Protein AF-A0A7K8HD75-F1 (afdb_monomer_lite)

Radius of gyration: 16.23 Å; chains: 1; bounding box: 42×37×44 Å

Secondary structure (DSSP, 8-state):
------PPPS-----B--TTS--B-S-PPP--SHHHHHHHHHHHHHTTPPSSEEEEEEEEE-TTPPP-TTSTTTT-EETT--S--------GGG--BSSPPP--SSS-EEEEEEE-S-TTSS-SEEEE-

Foldseek 3Di:
DDDDDDDDDDDDQDQDQDPQQDTDTPAFADQLADVSVVVVVVVCVVVVPQPFDWAFGQWKAAQQQFQDLPQLSRRTDGPDPPDDDPDSRYPSVLSFAPDRDDGDNGHMDTWTWTAHNDCVVDHRIGIDD

InterPro domains:
  IPR051505 C-type lectin domain-containing protein [PTHR14789] (27-129)

Sequence (129 aa):
ACALGRTPPPPRAAVRCPPAGACFSAHLANVSGEPELRLLLGLMAETAVPAPALFWVGLKRDASACTHEEQPLRGFSWEGVGGGTSPQEVPAALGRWVHEPLRSCLTARCAGLHLAADPREGPSWGWKE

Organism: NCBI:txid461220

pLDDT: mean 73.16, std 20.11, range [22.31, 93.06]

Structure (mmCIF, N/CA/C/O backbone):
data_AF-A0A7K8HD75-F1
#
_entry.id   AF-A0A7K8HD75-F1
#
loop_
_atom_site.group_PDB
_atom_site.id
_atom_site.type_symbol
_atom_site.label_atom_id
_atom_site.label_alt_id
_atom_site.label_comp_id
_atom_site.label_asym_id
_atom_site.label_entity_id
_atom_site.label_seq_id
_atom_site.pdbx_PDB_ins_code
_atom_site.Cartn_x
_atom_site.Cartn_y
_atom_site.Cartn_z
_atom_site.occupancy
_atom_site.B_iso_or_equiv
_atom_site.auth_seq_id
_atom_site.auth_comp_id
_atom_site.auth_asym_id
_atom_site.auth_atom_id
_atom_site.pdbx_PDB_model_num
ATOM 1 N N . ALA A 1 1 ? -10.548 -17.267 -24.064 1.00 39.50 1 ALA A N 1
ATOM 2 C CA . ALA A 1 1 ? -11.886 -17.761 -24.433 1.00 39.50 1 ALA A CA 1
ATOM 3 C C . ALA A 1 1 ? -12.574 -18.280 -23.178 1.00 39.50 1 ALA A C 1
ATOM 5 O O . ALA A 1 1 ? -11.969 -19.090 -22.497 1.00 39.50 1 ALA A O 1
ATOM 6 N N . CYS A 1 2 ? -13.750 -17.733 -22.858 1.00 22.31 2 CYS A N 1
ATOM 7 C CA . CYS A 1 2 ? -14.887 -18.356 -22.165 1.00 22.31 2 CYS A CA 1
ATOM 8 C C . CYS A 1 2 ? -15.988 -17.286 -22.058 1.00 22.31 2 CYS A C 1
ATOM 10 O O . CYS A 1 2 ? -15.795 -16.247 -21.432 1.00 22.31 2 CYS A O 1
ATOM 12 N N . ALA A 1 3 ? -17.106 -17.539 -22.734 1.00 31.64 3 ALA A N 1
ATOM 13 C CA . ALA A 1 3 ? -18.423 -16.954 -22.473 1.00 31.64 3 ALA A CA 1
ATOM 14 C C . ALA A 1 3 ? -19.144 -17.918 -21.486 1.00 31.64 3 ALA A C 1
ATOM 16 O O . ALA A 1 3 ? -18.663 -19.033 -21.314 1.00 31.64 3 ALA A O 1
ATOM 17 N N . LEU A 1 4 ? -20.227 -17.668 -20.747 1.00 32.69 4 LEU A N 1
ATOM 18 C CA . LEU A 1 4 ? -21.394 -16.783 -20.765 1.00 32.69 4 LEU A CA 1
ATOM 19 C C . LEU A 1 4 ? -21.921 -16.722 -19.311 1.00 32.69 4 LEU A C 1
ATOM 21 O O . LEU A 1 4 ? -21.761 -17.689 -18.567 1.00 32.69 4 LEU A O 1
ATOM 25 N N . GLY A 1 5 ? -22.688 -15.684 -18.969 1.00 30.67 5 GLY A N 1
ATOM 26 C CA . GLY A 1 5 ? -23.814 -15.846 -18.042 1.00 30.67 5 GLY A CA 1
ATOM 27 C C . GLY A 1 5 ? -23.826 -14.951 -16.804 1.00 30.67 5 GLY A C 1
ATOM 28 O O . GLY A 1 5 ? -22.991 -15.081 -15.918 1.00 30.67 5 GLY A O 1
ATOM 29 N N . ARG A 1 6 ? -24.911 -14.170 -16.725 1.00 34.03 6 ARG A N 1
ATOM 30 C CA . ARG A 1 6 ? -25.425 -13.378 -15.595 1.00 34.03 6 ARG A CA 1
ATOM 31 C C . ARG A 1 6 ? -24.792 -11.997 -15.410 1.00 34.03 6 ARG A C 1
ATOM 33 O O . ARG A 1 6 ? -23.597 -11.833 -15.203 1.00 34.03 6 ARG A O 1
ATOM 40 N N . THR A 1 7 ? -25.672 -11.002 -15.503 1.00 42.03 7 THR A N 1
ATOM 41 C CA . THR A 1 7 ? -25.434 -9.581 -15.239 1.00 42.03 7 THR A CA 1
ATOM 42 C C . THR A 1 7 ? -24.672 -9.395 -13.925 1.00 42.03 7 THR A C 1
ATOM 44 O O . THR A 1 7 ? -25.156 -9.866 -12.892 1.00 42.03 7 THR A O 1
ATOM 47 N N . PRO A 1 8 ? -23.498 -8.738 -13.936 1.00 40.50 8 PRO A N 1
ATOM 48 C CA . PRO A 1 8 ? -22.726 -8.544 -12.723 1.00 40.50 8 PRO A CA 1
ATOM 49 C C . PRO A 1 8 ? -23.369 -7.463 -11.832 1.00 40.50 8 PRO A C 1
ATOM 51 O O . PRO A 1 8 ? -23.978 -6.524 -12.349 1.00 40.50 8 PRO A O 1
ATOM 54 N N . PRO A 1 9 ? -23.238 -7.583 -10.498 1.00 41.78 9 PRO A N 1
ATOM 55 C CA . PRO A 1 9 ? -23.598 -6.527 -9.548 1.00 41.78 9 PRO A CA 1
ATOM 56 C C . PRO A 1 9 ? -22.806 -5.231 -9.832 1.00 41.78 9 PRO A C 1
ATOM 58 O O . PRO A 1 9 ? -21.795 -5.289 -10.541 1.00 41.78 9 PRO A O 1
ATOM 61 N N . PRO A 1 10 ? -23.242 -4.064 -9.306 1.00 38.84 10 PRO A N 1
ATOM 62 C CA . PRO A 1 10 ? -22.601 -2.770 -9.561 1.00 38.84 10 PRO A CA 1
ATOM 63 C C . PRO A 1 10 ? -21.084 -2.833 -9.329 1.00 38.84 10 PRO A C 1
ATOM 65 O O . PRO A 1 10 ? -20.631 -3.598 -8.469 1.00 38.84 10 PRO A O 1
ATOM 68 N N . PRO A 1 11 ? -20.287 -2.073 -10.103 1.00 42.00 11 PRO A N 1
ATOM 69 C CA . PRO A 1 11 ? -18.856 -2.297 -10.206 1.00 42.00 11 PRO A CA 1
ATOM 70 C C . PRO A 1 11 ? -18.190 -2.058 -8.851 1.00 42.00 11 PRO A C 1
ATOM 72 O O . PRO A 1 11 ? -17.976 -0.926 -8.428 1.00 42.00 11 PRO A O 1
ATOM 75 N N . ARG A 1 12 ? -17.808 -3.150 -8.183 1.00 49.38 12 ARG A N 1
ATOM 76 C CA . ARG A 1 12 ? -16.660 -3.130 -7.274 1.00 49.38 12 ARG A CA 1
ATOM 77 C C . ARG A 1 12 ? -15.486 -2.575 -8.071 1.00 49.38 12 ARG A C 1
ATOM 79 O O . ARG A 1 12 ? -15.346 -2.958 -9.233 1.00 49.38 12 ARG A O 1
ATOM 86 N N . ALA A 1 13 ? -14.679 -1.696 -7.474 1.00 47.56 13 ALA A N 1
ATOM 87 C CA . ALA A 1 13 ? -13.459 -1.179 -8.087 1.00 47.56 13 ALA A CA 1
ATOM 88 C C . ALA A 1 13 ? -12.693 -2.338 -8.749 1.00 47.56 13 ALA A C 1
ATOM 90 O O . ALA A 1 13 ? -12.166 -3.226 -8.079 1.00 47.56 13 ALA A O 1
ATOM 91 N N . ALA A 1 14 ? -12.759 -2.404 -10.078 1.00 44.16 14 ALA A N 1
ATOM 92 C CA . ALA A 1 14 ? -12.250 -3.533 -10.831 1.00 44.16 14 ALA A CA 1
ATOM 93 C C . ALA A 1 14 ? -10.779 -3.255 -11.109 1.00 44.16 14 ALA A C 1
ATOM 95 O O . ALA A 1 14 ? -10.445 -2.607 -12.098 1.00 44.16 14 ALA A O 1
ATOM 96 N N . VAL A 1 15 ? -9.904 -3.732 -10.226 1.00 46.88 15 VAL A N 1
ATOM 97 C CA . VAL A 1 15 ? -8.469 -3.781 -10.504 1.00 46.88 15 VAL A CA 1
ATOM 98 C C . VAL A 1 15 ? -8.272 -4.802 -11.624 1.00 46.88 15 VAL A C 1
ATOM 100 O O . VAL A 1 15 ? -8.378 -6.010 -11.414 1.00 46.88 15 VAL A O 1
ATOM 103 N N . ARG A 1 16 ? -8.070 -4.322 -12.853 1.00 46.25 16 ARG A N 1
ATOM 104 C CA . ARG A 1 16 ? -7.731 -5.174 -13.995 1.00 46.25 16 ARG A CA 1
ATOM 105 C C . ARG A 1 16 ? -6.218 -5.165 -14.155 1.00 46.25 16 ARG A C 1
ATOM 107 O O . ARG A 1 16 ? -5.656 -4.163 -14.583 1.00 46.25 16 ARG A O 1
ATOM 114 N N . CYS A 1 17 ? -5.580 -6.287 -13.836 1.00 41.50 17 CYS A N 1
ATOM 115 C CA . CYS A 1 17 ? -4.167 -6.511 -14.123 1.00 41.50 17 CYS A CA 1
ATOM 116 C C . CYS A 1 17 ? -4.050 -7.360 -15.406 1.00 41.50 17 CYS A C 1
ATOM 118 O O . CYS A 1 17 ? -4.377 -8.549 -15.382 1.00 41.50 17 CYS A O 1
ATOM 120 N N . PRO A 1 18 ? -3.646 -6.783 -16.552 1.00 44.75 18 PRO A N 1
ATOM 121 C CA . PRO A 1 18 ? -3.213 -7.551 -17.705 1.00 44.75 18 PRO A CA 1
ATOM 122 C C . PRO A 1 18 ? -1.894 -8.278 -17.380 1.00 44.75 18 PRO A C 1
ATOM 124 O O . PRO A 1 18 ? -1.127 -7.824 -16.527 1.00 44.75 18 PRO A O 1
ATOM 127 N N . PRO A 1 19 ? -1.571 -9.368 -18.100 1.00 39.78 19 PRO A N 1
ATOM 128 C CA . PRO A 1 19 ? -0.351 -10.155 -17.883 1.00 39.78 19 PRO A CA 1
ATOM 129 C C . PRO A 1 19 ? 0.959 -9.371 -18.105 1.00 39.78 19 PRO A C 1
ATOM 131 O O . PRO A 1 19 ? 2.031 -9.880 -17.804 1.00 39.78 19 PRO A O 1
ATOM 134 N N . ALA A 1 20 ? 0.878 -8.129 -18.595 1.00 44.06 20 ALA A N 1
ATOM 135 C CA . ALA A 1 20 ? 2.000 -7.214 -18.794 1.00 44.06 20 ALA A CA 1
ATOM 136 C C . ALA A 1 20 ? 2.343 -6.344 -17.560 1.00 44.06 20 ALA A C 1
ATOM 138 O O . ALA A 1 20 ? 3.151 -5.429 -17.669 1.00 44.06 20 ALA A O 1
ATOM 139 N N . GLY A 1 21 ? 1.736 -6.593 -16.392 1.00 45.22 21 GLY A N 1
ATOM 140 C CA . GLY A 1 21 ? 2.128 -5.950 -15.128 1.00 45.22 21 GLY A CA 1
ATOM 141 C C . GLY A 1 21 ? 1.596 -4.529 -14.895 1.00 45.22 21 GLY A C 1
ATOM 142 O O . GLY A 1 21 ? 1.891 -3.941 -13.863 1.00 45.22 21 GLY A O 1
ATOM 143 N N . ALA A 1 22 ? 0.787 -3.973 -15.796 1.00 45.94 22 ALA A N 1
ATOM 144 C CA . ALA A 1 22 ? 0.184 -2.653 -15.611 1.00 45.94 22 ALA A CA 1
ATOM 145 C C . ALA A 1 22 ? -1.253 -2.772 -15.079 1.00 45.94 22 ALA A C 1
ATOM 147 O O . ALA A 1 22 ? -2.193 -2.889 -15.860 1.00 45.94 22 ALA A O 1
ATOM 148 N N . CYS A 1 23 ? -1.440 -2.785 -13.759 1.00 45.66 23 CYS A N 1
ATOM 149 C CA . CYS A 1 23 ? -2.778 -2.728 -13.169 1.00 45.66 23 CYS A CA 1
ATOM 150 C C . CYS A 1 23 ? -3.338 -1.307 -13.329 1.00 45.66 23 CYS A C 1
ATOM 152 O O . CYS A 1 23 ? -2.728 -0.365 -12.841 1.00 45.66 23 CYS A O 1
ATOM 154 N N . PHE A 1 24 ? -4.485 -1.154 -13.997 1.00 43.19 24 PHE A N 1
ATOM 155 C CA . PHE A 1 24 ? -5.166 0.138 -14.122 1.00 43.19 24 PHE A CA 1
ATOM 156 C C . PHE A 1 24 ? -6.514 0.094 -13.404 1.00 43.19 24 PHE A C 1
ATOM 158 O O . PHE A 1 24 ? -7.329 -0.807 -13.626 1.00 43.19 24 PHE A O 1
ATOM 165 N N . SER A 1 25 ? -6.778 1.118 -12.599 1.00 47.38 25 SER A N 1
ATOM 166 C CA . SER A 1 25 ? -8.132 1.551 -12.262 1.00 47.38 25 SER A CA 1
ATOM 167 C C . SER A 1 25 ? -8.202 3.068 -12.434 1.00 47.38 25 SER A C 1
ATOM 169 O O . SER A 1 25 ? -7.175 3.742 -12.420 1.00 47.38 25 SER A O 1
ATOM 171 N N . ALA A 1 26 ? -9.397 3.623 -12.625 1.00 47.88 26 ALA A N 1
ATOM 172 C CA . ALA A 1 26 ? -9.579 5.064 -12.529 1.00 47.88 26 ALA A CA 1
ATOM 173 C C . ALA A 1 26 ? -9.250 5.516 -11.088 1.00 47.88 26 ALA A C 1
ATOM 175 O O . ALA A 1 26 ? -10.089 5.389 -10.205 1.00 47.88 26 ALA A O 1
ATOM 176 N N . HIS A 1 27 ? -8.010 5.987 -10.903 1.00 62.44 27 HIS A N 1
ATOM 177 C CA . HIS A 1 27 ? -7.394 6.617 -9.728 1.00 62.44 27 HIS A CA 1
ATOM 178 C C . HIS A 1 27 ? -7.677 5.925 -8.385 1.00 62.44 27 HIS A C 1
ATOM 180 O O . HIS A 1 27 ? -8.585 6.313 -7.648 1.00 62.44 27 HIS A O 1
ATOM 186 N N . LEU A 1 28 ? -6.847 4.938 -8.024 1.00 68.69 28 LEU A N 1
ATOM 187 C CA . LEU A 1 28 ? -6.746 4.547 -6.616 1.00 68.69 28 LEU A CA 1
ATOM 188 C C . LEU A 1 28 ? -6.245 5.745 -5.798 1.00 68.69 28 LEU A C 1
ATOM 190 O O . LEU A 1 28 ? -5.445 6.546 -6.280 1.00 68.69 28 LEU A O 1
ATOM 194 N N . ALA A 1 29 ? -6.721 5.865 -4.559 1.00 74.00 29 ALA A N 1
ATOM 195 C CA . ALA A 1 29 ? -6.316 6.954 -3.679 1.00 74.00 29 ALA A CA 1
ATOM 196 C C . ALA A 1 29 ? -4.805 6.896 -3.406 1.00 74.00 29 ALA A C 1
ATOM 198 O O . ALA A 1 29 ? -4.255 5.821 -3.144 1.00 74.00 29 ALA A O 1
ATOM 199 N N . ASN A 1 30 ? -4.154 8.056 -3.441 1.00 79.19 30 ASN A N 1
ATOM 200 C CA . ASN A 1 30 ? -2.772 8.218 -3.010 1.00 79.19 30 ASN A CA 1
ATOM 201 C C . ASN A 1 30 ? -2.757 8.680 -1.562 1.00 79.19 30 ASN A C 1
ATOM 203 O O . ASN A 1 30 ? -3.573 9.512 -1.185 1.00 79.19 30 ASN A O 1
ATOM 207 N N . VAL A 1 31 ? -1.816 8.175 -0.768 1.00 81.81 31 VAL A N 1
ATOM 208 C CA . VAL A 1 31 ? -1.619 8.652 0.604 1.00 81.81 31 VAL A CA 1
ATOM 209 C C . VAL A 1 31 ? -0.404 9.570 0.607 1.00 81.81 31 VAL A C 1
ATOM 211 O O . VAL A 1 31 ? 0.743 9.136 0.680 1.00 81.81 31 VAL A O 1
ATOM 214 N N . SER A 1 32 ? -0.674 10.863 0.469 1.00 70.38 32 SER A N 1
ATOM 215 C CA . SER A 1 32 ? 0.313 11.921 0.236 1.00 70.38 32 SER A CA 1
ATOM 216 C C . SER A 1 32 ? 1.176 12.254 1.461 1.00 70.38 32 SER A C 1
ATOM 218 O O . SER A 1 32 ? 2.207 12.917 1.335 1.00 70.38 32 SER A O 1
ATOM 220 N N . GLY A 1 33 ? 0.799 11.771 2.649 1.00 80.00 33 GLY A N 1
ATOM 221 C CA . GLY A 1 33 ? 1.552 12.001 3.875 1.00 80.00 33 GLY A CA 1
ATOM 222 C C . GLY A 1 33 ? 0.973 11.309 5.106 1.00 80.00 33 GLY A C 1
ATOM 223 O O . GLY A 1 33 ? -0.115 10.735 5.097 1.00 80.00 33 GLY A O 1
ATOM 224 N N . GLU A 1 34 ? 1.714 11.411 6.207 1.00 83.31 34 GLU A N 1
ATOM 225 C CA . GLU A 1 34 ? 1.323 10.873 7.512 1.00 83.31 34 GLU A CA 1
ATOM 226 C C . GLU A 1 34 ? -0.028 11.414 8.039 1.00 83.31 34 GLU A C 1
ATOM 228 O O . GLU A 1 34 ? -0.798 10.620 8.584 1.00 83.31 34 GLU A O 1
ATOM 233 N N . PRO A 1 35 ? -0.383 12.709 7.876 1.00 85.38 35 PRO A N 1
ATOM 234 C CA . PRO A 1 35 ? -1.687 13.211 8.318 1.00 85.38 35 PRO A CA 1
ATOM 235 C C . PRO A 1 35 ? -2.860 12.533 7.604 1.00 85.38 35 PRO A C 1
ATOM 237 O O . PRO A 1 35 ? -3.834 12.152 8.249 1.00 85.38 35 PRO A O 1
ATOM 240 N N . GLU A 1 36 ? -2.748 12.331 6.291 1.00 85.69 36 GLU A N 1
ATOM 241 C CA . GLU A 1 36 ? -3.780 11.667 5.495 1.00 85.69 36 GLU A CA 1
ATOM 242 C C . GLU A 1 36 ? -3.918 10.192 5.882 1.00 85.69 36 GLU A C 1
ATOM 244 O O . GLU A 1 36 ? -5.030 9.695 6.065 1.00 85.69 36 GLU A O 1
ATOM 249 N N . LEU A 1 37 ? -2.793 9.509 6.118 1.00 87.38 37 LEU A N 1
ATOM 250 C CA . LEU A 1 37 ? -2.809 8.141 6.621 1.00 87.38 37 LEU A CA 1
ATOM 251 C C . LEU A 1 37 ? -3.540 8.037 7.967 1.00 87.38 37 LEU A C 1
ATOM 253 O O . LEU A 1 37 ? -4.345 7.129 8.162 1.00 87.38 37 LEU A O 1
ATOM 25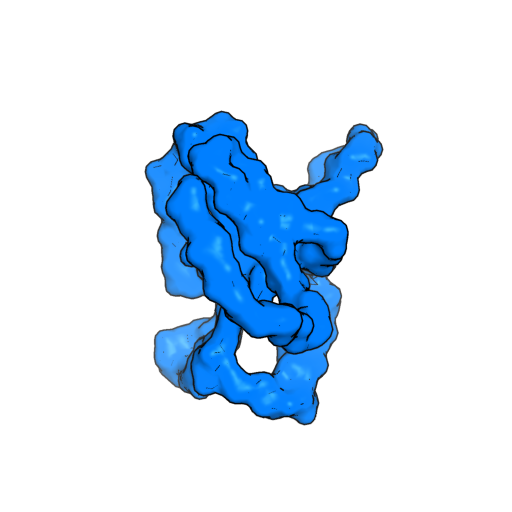7 N N . ARG A 1 38 ? -3.282 8.963 8.900 1.00 87.94 38 ARG A N 1
ATOM 258 C CA . ARG A 1 38 ? -3.962 8.975 10.205 1.00 87.94 38 ARG A CA 1
ATOM 259 C C . ARG A 1 38 ? -5.470 9.149 10.064 1.00 87.94 38 ARG A C 1
ATOM 261 O O . ARG A 1 38 ? -6.207 8.467 10.767 1.00 87.94 38 ARG A O 1
ATOM 268 N N . LEU A 1 39 ? -5.918 10.021 9.159 1.00 89.00 39 LEU A N 1
ATOM 269 C CA . LEU A 1 39 ? -7.344 10.211 8.884 1.00 89.00 39 LEU A CA 1
ATOM 270 C C . LEU A 1 39 ? -7.981 8.934 8.328 1.00 89.00 39 LEU A C 1
ATOM 272 O O . LEU A 1 39 ? -9.021 8.514 8.825 1.00 89.00 39 LEU A O 1
ATOM 276 N N . LEU A 1 40 ? -7.336 8.273 7.360 1.00 86.44 40 LEU A N 1
ATOM 277 C CA . LEU A 1 40 ? -7.815 6.999 6.813 1.00 86.44 40 LEU A CA 1
ATOM 278 C C . LEU A 1 40 ? -7.920 5.916 7.893 1.00 86.44 40 LEU A C 1
ATOM 280 O O . LEU A 1 40 ? -8.940 5.239 7.992 1.00 86.44 40 LEU A O 1
ATOM 284 N N . LEU A 1 41 ? -6.892 5.771 8.733 1.00 87.69 41 LEU A N 1
ATOM 285 C CA . LEU A 1 41 ? -6.902 4.818 9.846 1.00 87.69 41 LEU A CA 1
ATOM 286 C C . LEU A 1 41 ? -8.008 5.134 10.864 1.00 87.69 41 LEU A C 1
ATOM 288 O O . LEU A 1 41 ? -8.682 4.216 11.327 1.00 87.69 41 LEU A O 1
ATOM 292 N N . GLY A 1 42 ? -8.220 6.416 11.178 1.00 88.00 42 GLY A N 1
ATOM 293 C CA . GLY A 1 42 ? -9.302 6.875 12.051 1.00 88.00 42 GLY A CA 1
ATOM 294 C C . GLY A 1 42 ? -10.682 6.521 11.497 1.00 88.00 42 GLY A C 1
ATOM 295 O O . GLY A 1 42 ? -11.469 5.883 12.189 1.00 88.00 42 GLY A O 1
ATOM 296 N N . LEU A 1 43 ? -10.935 6.821 10.220 1.00 87.56 43 LEU A N 1
ATOM 297 C CA . LEU A 1 43 ? -12.194 6.485 9.545 1.00 87.56 43 LEU A CA 1
ATOM 298 C C . LEU A 1 43 ? -12.471 4.977 9.545 1.00 87.56 43 LEU A C 1
ATOM 300 O O . LEU A 1 43 ? -13.606 4.548 9.755 1.00 87.56 43 LEU A O 1
ATOM 304 N N . MET A 1 44 ? -11.447 4.148 9.335 1.00 84.94 44 MET A N 1
ATOM 305 C CA . MET A 1 44 ? -11.602 2.690 9.376 1.00 84.94 44 MET A CA 1
ATOM 306 C C . MET A 1 44 ? -11.901 2.172 10.789 1.00 84.94 44 MET A C 1
ATOM 308 O O . MET A 1 44 ? -12.669 1.222 10.940 1.00 84.94 44 MET A O 1
ATOM 312 N N . ALA A 1 45 ? -11.336 2.806 11.821 1.00 84.75 45 ALA A N 1
ATOM 313 C CA . ALA A 1 45 ? -11.648 2.489 13.211 1.00 84.75 45 ALA A CA 1
ATOM 314 C C . ALA A 1 45 ? -13.087 2.893 13.579 1.00 84.75 45 ALA A C 1
ATOM 316 O O . ALA A 1 45 ? -13.807 2.097 14.178 1.00 84.75 45 ALA A O 1
ATOM 317 N N . GLU A 1 46 ? -13.532 4.087 13.176 1.00 84.88 46 GLU A N 1
ATOM 318 C CA . GLU A 1 46 ? -14.899 4.583 13.411 1.00 84.88 46 GLU A CA 1
ATOM 319 C C . GLU A 1 46 ? -15.960 3.722 12.722 1.00 84.88 46 GLU A C 1
ATOM 321 O O . GLU A 1 46 ? -17.012 3.435 13.290 1.00 84.88 46 GLU A O 1
ATOM 326 N N . THR A 1 47 ? -15.670 3.275 11.500 1.00 82.31 47 THR A N 1
ATOM 327 C CA . THR A 1 47 ? -16.568 2.410 10.723 1.00 82.31 47 THR A CA 1
ATOM 328 C C . THR A 1 47 ? -16.478 0.935 11.113 1.00 82.31 47 THR A C 1
ATOM 330 O O . THR A 1 47 ? -17.179 0.113 10.522 1.00 82.31 47 THR A O 1
ATOM 333 N N . ALA A 1 48 ? -15.649 0.599 12.111 1.00 83.12 48 ALA A N 1
ATOM 334 C CA . ALA A 1 48 ? -15.420 -0.758 12.598 1.00 83.12 48 ALA A CA 1
ATOM 335 C C . ALA A 1 48 ? -15.157 -1.753 11.455 1.00 83.12 48 ALA A C 1
ATOM 337 O O . ALA A 1 48 ? -15.753 -2.833 11.403 1.00 83.12 48 ALA A O 1
ATOM 338 N N . VAL A 1 49 ? -14.276 -1.372 10.518 1.00 80.00 49 VAL A N 1
ATOM 339 C CA . VAL A 1 49 ? -13.866 -2.247 9.414 1.00 80.00 49 VAL A CA 1
ATOM 340 C C . VAL A 1 49 ? -13.437 -3.603 9.985 1.00 80.00 49 VAL A C 1
ATOM 342 O O . VAL A 1 49 ? -12.527 -3.644 10.817 1.00 80.00 49 VAL A O 1
ATOM 345 N N . PRO A 1 50 ? -14.037 -4.720 9.532 1.00 81.88 50 PRO A N 1
ATOM 346 C CA . PRO A 1 50 ? -13.627 -6.041 9.980 1.00 81.88 50 PRO A CA 1
ATOM 347 C C . PRO A 1 50 ? -12.164 -6.298 9.615 1.00 81.88 50 PRO A C 1
ATOM 349 O O . PRO A 1 50 ? -11.809 -6.301 8.437 1.00 81.88 50 PRO A O 1
ATOM 352 N N . ALA A 1 51 ? -11.324 -6.519 10.623 1.00 84.19 51 ALA A N 1
ATOM 353 C CA . ALA A 1 51 ? -9.929 -6.889 10.442 1.00 84.19 51 ALA A CA 1
ATOM 354 C C . ALA A 1 51 ? -9.756 -8.426 10.517 1.00 84.19 51 ALA A C 1
ATOM 356 O O . ALA A 1 51 ? -10.469 -9.078 11.283 1.00 84.19 51 ALA A O 1
ATOM 357 N N . PRO A 1 52 ? -8.828 -9.025 9.744 1.00 88.38 52 PRO A N 1
ATOM 358 C CA . PRO A 1 52 ? -7.856 -8.359 8.880 1.00 88.38 52 PRO A CA 1
ATOM 359 C C . PRO A 1 52 ? -8.471 -7.887 7.554 1.00 88.38 52 PRO A C 1
ATOM 361 O O . PRO A 1 52 ? -9.315 -8.563 6.967 1.00 88.38 52 PRO A O 1
ATOM 364 N N . ALA A 1 53 ? -8.007 -6.738 7.060 1.00 86.62 53 ALA A N 1
ATOM 365 C CA . ALA A 1 53 ? -8.472 -6.144 5.805 1.00 86.62 53 ALA A CA 1
ATOM 366 C C . ALA A 1 53 ? -7.301 -5.646 4.951 1.00 86.62 53 ALA A C 1
ATOM 368 O O . ALA A 1 53 ? -6.261 -5.261 5.482 1.00 86.62 53 ALA A O 1
ATOM 369 N N . LEU A 1 54 ? -7.478 -5.640 3.626 1.00 87.38 54 LEU A N 1
ATOM 370 C CA . LEU A 1 54 ? -6.522 -5.087 2.664 1.00 87.38 54 LEU A CA 1
ATOM 371 C C . LEU A 1 54 ? -7.235 -4.106 1.731 1.00 87.38 54 LEU A C 1
ATOM 373 O O . LEU A 1 54 ? -8.152 -4.491 1.004 1.00 87.38 54 LEU A O 1
ATOM 377 N N . PHE A 1 55 ? -6.773 -2.859 1.727 1.00 86.81 55 PHE A N 1
ATOM 378 C CA . PHE A 1 55 ? -7.287 -1.786 0.882 1.00 86.81 55 PHE A CA 1
ATOM 379 C C . PHE A 1 55 ? -6.261 -1.427 -0.186 1.00 86.81 55 PHE A C 1
ATOM 381 O O . PHE A 1 55 ? -5.182 -0.927 0.124 1.00 86.81 55 PHE A O 1
ATOM 388 N N . TRP A 1 56 ? -6.591 -1.682 -1.450 1.00 85.31 56 TRP A N 1
ATOM 389 C CA . TRP A 1 56 ? -5.737 -1.289 -2.568 1.00 85.31 56 TRP A CA 1
ATOM 390 C C . TRP A 1 56 ? -5.705 0.234 -2.708 1.00 85.31 56 TRP A C 1
ATOM 392 O O . TRP A 1 56 ? -6.748 0.886 -2.743 1.00 85.31 56 TRP A O 1
ATOM 402 N N . VAL A 1 57 ? -4.497 0.778 -2.801 1.00 85.44 57 VAL A N 1
ATOM 403 C CA . VAL A 1 57 ? -4.207 2.204 -2.988 1.00 85.44 57 VAL A CA 1
ATOM 404 C C . VAL A 1 57 ? -3.315 2.372 -4.217 1.00 85.44 57 VAL A C 1
ATOM 406 O O . VAL A 1 57 ? -2.842 1.383 -4.774 1.00 85.44 57 VAL A O 1
ATOM 409 N N . GLY A 1 58 ? -3.051 3.606 -4.644 1.00 83.94 58 GLY A N 1
ATOM 410 C CA . GLY A 1 58 ? -2.223 3.890 -5.820 1.00 83.94 58 GLY A CA 1
ATOM 411 C C . GLY A 1 58 ? -0.736 3.556 -5.659 1.00 83.94 58 GLY A C 1
ATOM 412 O O . GLY A 1 58 ? 0.069 4.025 -6.451 1.00 83.94 58 GLY A O 1
ATOM 413 N N . LEU A 1 59 ? -0.332 2.794 -4.639 1.00 87.25 59 LEU A N 1
ATOM 414 C CA . LEU A 1 59 ? 1.066 2.478 -4.369 1.00 87.25 59 LEU A CA 1
ATOM 415 C C . LEU A 1 59 ? 1.532 1.335 -5.279 1.00 87.25 59 LEU A C 1
ATOM 417 O O . LEU A 1 59 ? 1.065 0.200 -5.162 1.00 87.25 59 LEU A O 1
ATOM 421 N N . LYS A 1 60 ? 2.473 1.613 -6.178 1.00 87.62 60 LYS A N 1
ATOM 422 C CA . LYS A 1 60 ? 2.998 0.635 -7.135 1.00 87.62 60 LYS A CA 1
ATOM 423 C C . LYS A 1 60 ? 4.502 0.759 -7.325 1.00 87.62 60 LYS A C 1
ATOM 425 O O . LYS A 1 60 ? 5.073 1.827 -7.176 1.00 87.62 60 LYS A O 1
ATOM 430 N N . ARG A 1 61 ? 5.149 -0.328 -7.714 1.00 88.25 61 ARG A N 1
ATOM 431 C CA . ARG A 1 61 ? 6.514 -0.343 -8.232 1.00 88.25 61 ARG A CA 1
ATOM 432 C C . ARG A 1 61 ? 6.440 -0.810 -9.673 1.00 88.25 61 ARG A C 1
ATOM 434 O O . ARG A 1 61 ? 5.999 -1.929 -9.921 1.00 88.25 61 ARG A O 1
ATOM 441 N N . ASP A 1 62 ? 6.820 0.042 -10.616 1.00 84.56 62 ASP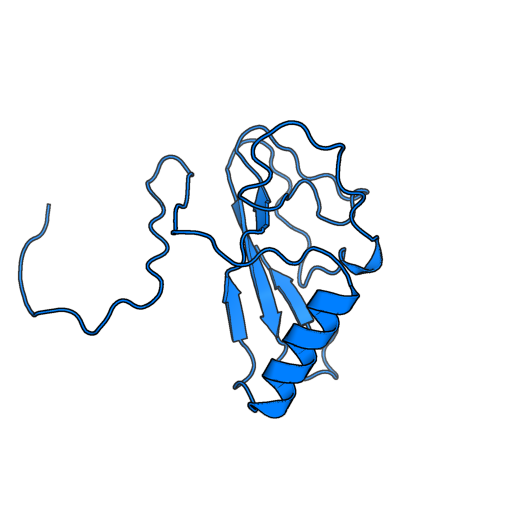 A N 1
ATOM 442 C CA . ASP A 1 62 ? 6.828 -0.320 -12.034 1.00 84.56 62 ASP A CA 1
ATOM 443 C C . ASP A 1 62 ? 7.933 -1.349 -12.337 1.00 84.56 62 ASP A C 1
ATOM 445 O O . ASP A 1 62 ? 8.911 -1.487 -11.597 1.00 84.56 62 ASP A O 1
ATOM 449 N N . ALA A 1 63 ? 7.796 -2.087 -13.441 1.00 80.94 63 ALA A N 1
ATOM 450 C CA . ALA A 1 63 ? 8.913 -2.878 -13.955 1.00 80.94 63 ALA A CA 1
ATOM 451 C C . ALA A 1 63 ? 10.100 -1.937 -1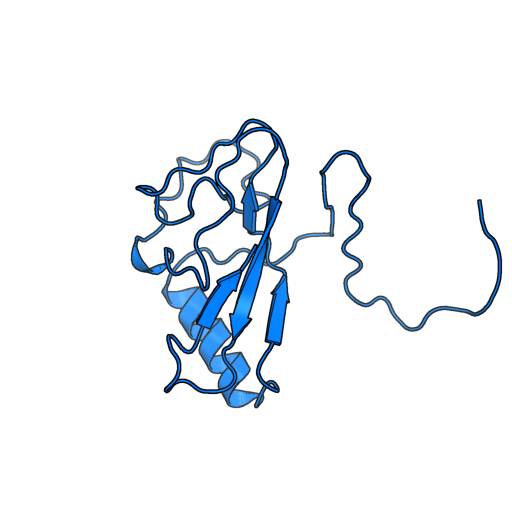4.236 1.00 80.94 63 ALA A C 1
ATOM 453 O O . ALA A 1 63 ? 9.880 -0.823 -14.692 1.00 80.94 63 ALA A O 1
ATOM 454 N N . SER A 1 64 ? 11.327 -2.381 -13.951 1.00 83.00 64 SER A N 1
ATOM 455 C CA . SER A 1 64 ? 12.578 -1.600 -13.889 1.00 83.00 64 SER A CA 1
ATOM 456 C C . SER A 1 64 ? 12.810 -0.752 -12.634 1.00 83.00 64 SER A C 1
ATOM 458 O O . SER A 1 64 ? 13.942 -0.318 -12.428 1.00 83.00 64 SER A O 1
ATOM 460 N N . ALA A 1 65 ? 11.812 -0.538 -11.770 1.00 86.19 65 ALA A N 1
ATOM 461 C CA . ALA A 1 65 ? 12.040 0.056 -10.453 1.00 86.19 65 ALA A CA 1
ATOM 462 C C . ALA A 1 65 ? 12.445 -1.035 -9.447 1.00 86.19 65 ALA A C 1
ATOM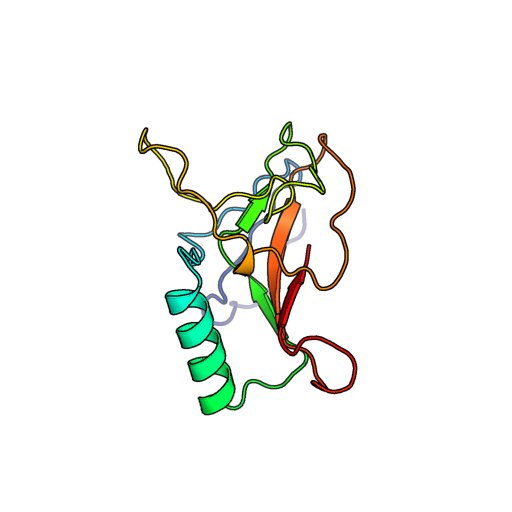 464 O O . ALA A 1 65 ? 11.745 -2.036 -9.274 1.00 86.19 65 ALA A O 1
ATOM 465 N N . CYS A 1 66 ? 13.596 -0.856 -8.799 1.00 90.31 66 CYS A N 1
ATOM 466 C CA . CYS A 1 66 ? 14.160 -1.828 -7.868 1.00 90.31 66 CYS A CA 1
ATOM 467 C C . CYS A 1 66 ? 13.634 -1.660 -6.442 1.00 90.31 66 CYS A C 1
ATOM 469 O O . CYS A 1 66 ? 13.385 -0.548 -5.977 1.00 90.31 66 CYS A O 1
ATOM 471 N N . THR A 1 67 ? 13.545 -2.771 -5.711 1.00 92.44 67 THR A N 1
ATOM 472 C CA . THR A 1 67 ? 13.390 -2.740 -4.254 1.00 92.44 67 THR A CA 1
ATOM 473 C C . THR A 1 67 ? 14.649 -2.173 -3.604 1.00 92.44 67 THR A C 1
ATOM 475 O O . THR A 1 67 ? 15.733 -2.733 -3.766 1.00 92.44 67 THR A O 1
ATOM 478 N N . HIS A 1 68 ? 14.502 -1.096 -2.837 1.00 91.06 68 HIS A N 1
ATOM 479 C CA . HIS A 1 68 ? 15.584 -0.486 -2.063 1.00 91.06 68 HIS A CA 1
ATOM 480 C C . HIS A 1 68 ? 15.194 -0.428 -0.584 1.00 91.06 68 HIS A C 1
ATOM 482 O O . HIS A 1 68 ? 14.392 0.421 -0.206 1.00 91.06 68 HIS A O 1
ATOM 488 N N . GLU A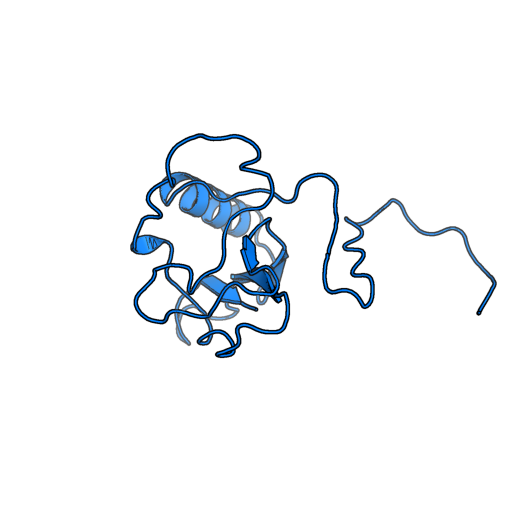 1 69 ? 15.757 -1.315 0.242 1.00 88.12 69 GLU A N 1
ATOM 489 C CA . GLU A 1 69 ? 15.431 -1.450 1.679 1.00 88.12 69 GLU A CA 1
ATOM 490 C C . GLU A 1 69 ? 15.613 -0.136 2.461 1.00 88.12 69 GLU A C 1
ATOM 492 O O . GLU A 1 69 ? 14.809 0.199 3.326 1.00 88.12 69 GLU A O 1
ATOM 497 N N . GLU A 1 70 ? 16.596 0.671 2.061 1.00 88.62 70 GLU A N 1
ATOM 498 C CA . GLU A 1 70 ? 16.904 1.971 2.671 1.00 88.62 70 GLU A CA 1
ATOM 499 C C . GLU A 1 70 ? 15.866 3.066 2.360 1.00 88.62 70 GLU A C 1
ATOM 501 O O . GLU A 1 70 ? 15.816 4.096 3.031 1.00 88.62 70 GLU A O 1
ATOM 506 N N . GLN A 1 71 ? 15.032 2.884 1.329 1.00 89.00 71 GLN A N 1
ATOM 507 C CA . GLN A 1 71 ? 14.006 3.864 0.964 1.00 89.00 71 GLN A CA 1
ATOM 508 C C . GLN A 1 71 ? 12.704 3.577 1.721 1.00 89.00 71 GLN A C 1
ATOM 510 O O . GLN A 1 71 ? 12.288 2.417 1.772 1.00 89.00 71 GLN A O 1
ATOM 515 N N . PRO A 1 72 ? 11.976 4.593 2.224 1.00 89.81 72 PRO A N 1
ATOM 516 C CA . PRO A 1 72 ? 10.745 4.384 2.992 1.00 89.81 72 PRO A CA 1
ATOM 517 C C . PRO A 1 72 ? 9.742 3.450 2.297 1.00 89.81 72 PRO A C 1
ATOM 519 O O . PRO A 1 72 ? 9.295 2.464 2.877 1.00 89.81 72 PRO A O 1
ATOM 522 N N . LEU A 1 73 ? 9.453 3.691 1.016 1.00 91.38 73 LEU A N 1
ATOM 523 C CA . LEU A 1 73 ? 8.509 2.881 0.236 1.00 91.38 73 LEU A CA 1
ATOM 524 C C . LEU A 1 73 ? 9.171 1.790 -0.602 1.00 91.38 73 LEU A C 1
ATOM 526 O O . LEU A 1 73 ? 8.515 1.224 -1.464 1.00 91.38 73 LEU A O 1
ATOM 530 N N . ARG A 1 74 ? 10.448 1.461 -0.381 1.00 92.94 74 ARG A N 1
ATOM 531 C CA . ARG A 1 74 ? 11.095 0.307 -1.033 1.00 92.94 74 ARG A CA 1
ATOM 532 C C . ARG A 1 74 ? 11.025 0.329 -2.566 1.00 92.94 74 ARG A C 1
ATOM 534 O O . ARG A 1 74 ? 10.869 -0.713 -3.203 1.00 92.94 74 ARG A O 1
ATOM 541 N N . GLY A 1 75 ? 11.111 1.519 -3.159 1.00 89.69 75 GLY A N 1
ATOM 542 C CA . GLY A 1 75 ? 10.994 1.725 -4.605 1.00 89.69 75 GLY A CA 1
ATOM 543 C C . GLY A 1 75 ? 9.560 1.761 -5.149 1.00 89.69 75 GLY A C 1
ATOM 544 O O . GLY A 1 75 ? 9.390 1.922 -6.354 1.00 89.69 75 GLY A O 1
ATOM 545 N N . PHE A 1 76 ? 8.534 1.632 -4.300 1.00 90.19 76 PHE A N 1
ATOM 546 C CA . PHE A 1 76 ? 7.154 1.926 -4.683 1.00 90.19 76 PHE A CA 1
ATOM 547 C C . PHE A 1 76 ? 6.910 3.442 -4.719 1.00 90.19 76 PHE A C 1
ATOM 549 O O . PHE A 1 76 ? 7.481 4.209 -3.943 1.00 90.19 76 PHE A O 1
ATOM 556 N N . SER A 1 77 ? 6.022 3.861 -5.611 1.00 85.69 77 SER A N 1
ATOM 557 C CA . SER A 1 77 ? 5.588 5.229 -5.851 1.00 85.69 77 SER A CA 1
ATOM 558 C C . SER A 1 77 ? 4.072 5.283 -6.063 1.00 85.69 77 SER A C 1
ATOM 560 O O . SER A 1 77 ? 3.418 4.275 -6.330 1.00 85.69 77 SER A O 1
ATOM 562 N N . TRP A 1 78 ? 3.500 6.471 -5.904 1.00 83.31 78 TRP A N 1
ATOM 563 C CA . TRP A 1 78 ? 2.070 6.708 -6.068 1.00 83.31 78 TRP A CA 1
ATOM 564 C C . TRP A 1 78 ? 1.687 6.876 -7.550 1.00 83.31 78 TRP A C 1
ATOM 566 O O . TRP A 1 78 ? 2.353 7.595 -8.300 1.00 83.31 78 TRP A O 1
ATOM 576 N N . GLU A 1 79 ? 0.606 6.229 -7.983 1.00 71.81 79 GLU A N 1
ATOM 577 C CA . GLU A 1 79 ? 0.053 6.317 -9.335 1.00 71.81 79 GLU A CA 1
ATOM 578 C C . GLU A 1 79 ? -0.496 7.730 -9.594 1.00 71.81 79 GLU A C 1
ATOM 580 O O . GLU A 1 79 ? -1.240 8.282 -8.787 1.00 71.81 79 GLU A O 1
ATOM 585 N N . GLY A 1 80 ? -0.138 8.345 -10.725 1.00 60.06 80 GLY A N 1
ATOM 586 C CA . GLY A 1 80 ? -0.712 9.634 -11.127 1.00 60.06 80 GLY A CA 1
ATOM 587 C C . GLY A 1 80 ? 0.045 10.894 -10.694 1.00 60.06 80 GLY A C 1
ATOM 588 O O . GLY A 1 80 ? -0.468 11.985 -10.930 1.00 60.06 80 GLY A O 1
ATOM 589 N N . VAL A 1 81 ? 1.288 10.811 -10.198 1.00 55.03 81 VAL A N 1
ATOM 590 C CA . VAL A 1 81 ? 2.209 11.976 -10.239 1.00 55.03 81 VAL A CA 1
ATOM 591 C C . VAL A 1 81 ? 2.737 12.138 -11.674 1.00 55.03 81 VAL A C 1
ATOM 593 O O . VAL A 1 81 ? 3.917 11.984 -11.979 1.00 55.03 81 VAL A O 1
ATOM 596 N N . GLY A 1 82 ? 1.809 12.348 -12.607 1.00 41.84 82 GLY A N 1
ATOM 597 C CA . GLY A 1 82 ? 2.087 12.650 -13.999 1.00 41.84 82 GLY A CA 1
ATOM 598 C C . GLY A 1 82 ? 2.411 14.129 -14.138 1.00 41.84 82 GLY A C 1
ATOM 599 O O . GLY A 1 82 ? 1.509 14.957 -14.122 1.00 41.84 82 GLY A O 1
ATOM 600 N N . GLY A 1 83 ? 3.694 14.446 -14.312 1.00 36.28 83 GLY A N 1
ATOM 601 C CA . GLY A 1 83 ? 4.130 15.758 -14.789 1.00 36.28 83 GLY A CA 1
ATOM 602 C C . GLY A 1 83 ? 4.965 16.560 -13.798 1.00 36.28 83 GLY A C 1
ATOM 603 O O . GLY A 1 83 ? 4.500 17.547 -13.248 1.00 36.28 83 GLY A O 1
ATOM 604 N N . GLY A 1 84 ? 6.239 16.194 -13.646 1.00 36.41 84 GLY A N 1
ATOM 605 C CA . GLY A 1 84 ? 7.303 17.185 -13.443 1.00 36.41 84 GLY A CA 1
ATOM 606 C C . GLY A 1 84 ? 7.298 18.015 -12.155 1.00 36.41 84 GLY A C 1
ATOM 607 O O . GLY A 1 84 ? 8.025 19.002 -12.094 1.00 36.41 84 GLY A O 1
ATOM 608 N N . THR A 1 85 ? 6.554 17.645 -11.119 1.00 34.41 85 THR A N 1
ATOM 609 C CA . THR A 1 85 ? 6.765 18.214 -9.784 1.00 34.41 85 THR A CA 1
ATOM 610 C C . THR A 1 85 ? 7.779 17.353 -9.044 1.00 34.41 85 THR A C 1
ATOM 612 O O . THR A 1 85 ? 7.650 16.131 -9.041 1.00 34.41 85 THR A O 1
ATOM 615 N N . SER A 1 86 ? 8.807 18.003 -8.491 1.00 41.41 86 SER A N 1
ATOM 616 C CA . SER A 1 86 ? 9.881 17.465 -7.638 1.00 41.41 86 SER A CA 1
ATOM 617 C C . SER A 1 86 ? 9.516 16.178 -6.886 1.00 41.41 86 SER A C 1
ATOM 619 O O . SER A 1 86 ? 8.379 16.093 -6.420 1.00 41.41 86 SER A O 1
ATOM 621 N N . PRO A 1 87 ? 10.455 15.228 -6.679 1.00 48.88 87 PRO A N 1
ATOM 622 C CA . PRO A 1 87 ? 10.190 14.040 -5.871 1.00 48.88 87 PRO A CA 1
ATOM 623 C C . PRO A 1 87 ? 9.559 14.472 -4.548 1.00 48.88 87 PRO A C 1
ATOM 625 O O . PRO A 1 87 ? 10.190 15.166 -3.754 1.00 48.88 87 PRO A O 1
ATOM 628 N N . GLN A 1 88 ? 8.279 14.142 -4.365 1.00 57.53 88 GLN A N 1
ATOM 629 C CA . GLN A 1 88 ? 7.593 14.394 -3.112 1.00 57.53 88 GLN A CA 1
ATOM 630 C C . GLN A 1 88 ? 8.337 13.565 -2.073 1.00 57.53 88 GLN A C 1
ATOM 632 O O . GLN A 1 88 ? 8.352 12.337 -2.161 1.00 57.53 88 GLN A O 1
ATOM 637 N N . GLU A 1 89 ? 9.038 14.239 -1.164 1.00 63.12 89 GLU A N 1
ATOM 638 C CA . GLU A 1 89 ? 9.793 13.569 -0.118 1.00 63.12 89 GLU A CA 1
ATOM 639 C C . GLU A 1 89 ? 8.811 12.734 0.694 1.00 63.12 89 GLU A C 1
ATOM 641 O O . GLU A 1 89 ? 7.893 13.257 1.328 1.00 63.12 89 GLU A O 1
ATOM 646 N N . VAL A 1 90 ? 8.950 11.415 0.595 1.00 74.06 90 VAL A N 1
ATOM 647 C CA . VAL A 1 90 ? 8.063 10.504 1.298 1.00 74.06 90 VAL A CA 1
ATOM 648 C C . VAL A 1 90 ? 8.522 10.444 2.749 1.00 74.06 90 VAL A C 1
ATOM 650 O O . VAL A 1 90 ? 9.647 10.000 2.998 1.00 74.06 90 VAL A O 1
ATOM 653 N N . PRO A 1 91 ? 7.678 10.831 3.723 1.00 77.50 91 PRO A N 1
ATOM 654 C CA . PRO A 1 91 ? 8.064 10.770 5.123 1.00 77.50 91 PRO A CA 1
ATOM 655 C C . PRO A 1 91 ? 8.452 9.344 5.520 1.00 77.50 91 PRO A C 1
ATOM 657 O O . PRO A 1 91 ? 7.726 8.395 5.218 1.00 77.50 91 PRO A O 1
ATOM 660 N N . ALA A 1 92 ? 9.548 9.190 6.269 1.00 79.81 92 ALA A N 1
ATOM 661 C CA . ALA A 1 92 ? 10.001 7.888 6.772 1.00 79.81 92 ALA A CA 1
ATOM 662 C C . ALA A 1 92 ? 8.913 7.139 7.568 1.00 79.81 92 ALA A C 1
ATOM 664 O O . ALA A 1 92 ? 8.869 5.911 7.561 1.00 79.81 92 ALA A O 1
ATOM 665 N N . ALA A 1 93 ? 7.985 7.874 8.192 1.00 79.88 93 ALA A N 1
ATOM 666 C CA . ALA A 1 93 ? 6.828 7.324 8.895 1.00 79.88 93 ALA A CA 1
ATOM 667 C C . ALA A 1 93 ? 5.876 6.506 8.003 1.00 79.88 93 ALA A C 1
ATOM 669 O O . ALA A 1 93 ? 5.191 5.610 8.497 1.00 79.88 93 ALA A O 1
ATOM 670 N N . LEU A 1 94 ? 5.853 6.769 6.691 1.00 85.81 94 LEU A N 1
ATOM 671 C CA . LEU A 1 94 ? 5.119 5.952 5.727 1.00 85.81 94 LEU A CA 1
ATOM 672 C C . LEU A 1 94 ? 5.866 4.662 5.370 1.00 85.81 94 LEU A C 1
ATOM 674 O O . LEU A 1 94 ? 5.316 3.843 4.657 1.00 85.81 94 LEU A O 1
ATOM 678 N N . GLY A 1 95 ? 7.083 4.417 5.854 1.00 90.00 95 GLY A N 1
ATOM 679 C CA . GLY A 1 95 ? 7.874 3.239 5.484 1.00 90.00 95 GLY A CA 1
ATOM 680 C C . GLY A 1 95 ? 7.529 1.940 6.218 1.00 90.00 95 GLY A C 1
ATOM 681 O O . GLY A 1 95 ? 8.389 1.072 6.361 1.00 90.00 95 GLY A O 1
ATOM 682 N N . ARG A 1 96 ? 6.303 1.800 6.733 1.00 91.75 96 ARG A N 1
ATOM 683 C CA . ARG A 1 96 ? 5.885 0.630 7.514 1.00 91.75 96 ARG A CA 1
ATOM 684 C C . ARG A 1 96 ? 5.306 -0.457 6.614 1.00 91.75 96 ARG A C 1
ATOM 686 O O . ARG A 1 96 ? 4.202 -0.310 6.100 1.00 91.75 96 ARG A O 1
ATOM 693 N N . TRP A 1 97 ? 6.004 -1.581 6.516 1.00 91.88 97 TRP A N 1
ATOM 694 C CA . TRP A 1 97 ? 5.569 -2.766 5.778 1.00 91.88 97 TRP A CA 1
ATOM 695 C C . TRP A 1 97 ? 5.203 -3.903 6.735 1.00 91.88 97 TRP A C 1
ATOM 697 O O . TRP A 1 97 ? 5.860 -4.081 7.758 1.00 91.88 97 TRP A O 1
ATOM 707 N N . VAL A 1 98 ? 4.154 -4.669 6.416 1.00 91.25 98 VAL A N 1
ATOM 708 C CA . VAL A 1 98 ? 3.787 -5.881 7.178 1.00 91.25 98 VAL A CA 1
ATOM 709 C C . VAL A 1 98 ? 4.874 -6.944 7.020 1.00 91.25 98 VAL A C 1
ATOM 711 O O . VAL A 1 98 ? 5.305 -7.559 7.992 1.00 91.25 98 VAL A O 1
ATOM 714 N N . HIS A 1 99 ? 5.336 -7.119 5.782 1.00 89.88 99 HIS A N 1
ATOM 715 C CA . HIS A 1 99 ? 6.493 -7.924 5.418 1.00 89.88 99 HIS A CA 1
ATOM 716 C C . HIS A 1 99 ? 7.323 -7.158 4.398 1.00 89.88 99 HIS A C 1
ATOM 718 O O . HIS A 1 99 ? 6.770 -6.399 3.602 1.00 89.88 99 HIS A O 1
ATOM 724 N N . GLU A 1 100 ? 8.635 -7.379 4.416 1.00 93.06 100 GLU A N 1
ATOM 725 C CA . GLU A 1 100 ? 9.528 -6.752 3.449 1.00 93.06 100 GLU A CA 1
ATOM 726 C C . GLU A 1 100 ? 9.123 -7.163 2.018 1.00 93.06 100 GLU A C 1
ATOM 728 O O . GLU A 1 100 ? 8.941 -8.361 1.762 1.00 93.06 100 GLU A O 1
ATOM 733 N N . PRO A 1 101 ? 8.956 -6.200 1.090 1.00 92.19 101 PRO A N 1
ATOM 734 C CA . PRO A 1 101 ? 8.622 -6.488 -0.298 1.00 92.19 101 PRO A CA 1
ATOM 735 C C . PRO A 1 101 ? 9.617 -7.426 -0.962 1.00 92.19 101 PRO A C 1
ATOM 737 O O . PRO A 1 101 ? 10.806 -7.459 -0.631 1.00 92.19 101 PRO A O 1
ATOM 740 N N . LEU A 1 102 ? 9.159 -8.136 -1.992 1.00 90.88 102 LEU A N 1
ATOM 741 C CA . LEU A 1 102 ? 10.048 -8.994 -2.760 1.00 90.88 102 LEU A CA 1
ATOM 742 C C . LEU A 1 102 ? 11.158 -8.136 -3.382 1.00 90.88 102 LEU A C 1
ATOM 744 O O . LEU A 1 102 ? 10.875 -7.173 -4.106 1.00 90.88 102 LEU A O 1
ATOM 748 N N . ARG A 1 103 ? 12.421 -8.511 -3.150 1.00 92.25 103 ARG A N 1
ATOM 749 C CA . ARG A 1 103 ? 13.584 -7.918 -3.823 1.00 92.25 103 ARG A CA 1
ATOM 750 C C . ARG A 1 103 ? 13.571 -8.266 -5.308 1.00 92.25 103 ARG A C 1
ATOM 752 O O . ARG A 1 103 ? 13.953 -9.364 -5.702 1.00 92.25 103 ARG A O 1
ATOM 759 N N . SER A 1 104 ? 13.088 -7.340 -6.129 1.00 86.69 104 SER A N 1
ATOM 760 C CA . SER A 1 104 ? 12.965 -7.506 -7.576 1.00 86.69 104 SER A CA 1
ATOM 761 C C . SER A 1 104 ? 12.981 -6.148 -8.270 1.00 86.69 104 SER A C 1
ATOM 763 O O . SER A 1 104 ? 12.461 -5.170 -7.740 1.00 86.69 104 SER A O 1
ATOM 765 N N . CYS A 1 105 ? 13.538 -6.115 -9.479 1.00 91.00 105 CYS A N 1
ATOM 766 C CA . CYS A 1 105 ? 13.458 -4.971 -10.394 1.00 91.00 105 CYS A CA 1
ATOM 767 C C . CYS A 1 105 ? 12.756 -5.329 -11.711 1.00 91.00 105 CYS A C 1
ATOM 769 O O . CYS A 1 105 ? 12.687 -4.516 -12.626 1.00 91.00 105 CYS A O 1
ATOM 771 N N . LEU A 1 106 ? 12.300 -6.577 -11.856 1.00 86.12 106 LEU A N 1
ATOM 772 C CA . LEU A 1 106 ? 11.880 -7.126 -13.149 1.00 86.12 106 LEU A CA 1
ATOM 773 C C . LEU A 1 106 ? 10.363 -7.138 -13.317 1.00 86.12 106 LEU A C 1
ATOM 775 O O . LEU A 1 106 ? 9.857 -7.069 -14.431 1.00 86.12 106 LEU A O 1
ATOM 779 N N . THR A 1 107 ? 9.635 -7.241 -12.209 1.00 84.25 107 THR A N 1
ATOM 780 C CA . THR A 1 107 ? 8.178 -7.368 -12.205 1.00 84.25 107 THR A CA 1
ATOM 781 C C . THR A 1 107 ? 7.560 -6.146 -11.564 1.00 84.25 107 THR A C 1
ATOM 783 O O . THR A 1 107 ? 7.956 -5.794 -10.450 1.00 84.25 107 THR A O 1
ATOM 786 N N . ALA A 1 108 ? 6.552 -5.577 -12.218 1.00 86.06 108 ALA A N 1
ATOM 787 C CA . ALA A 1 108 ? 5.706 -4.579 -11.591 1.00 86.06 108 ALA A CA 1
ATOM 788 C C . ALA A 1 108 ? 4.933 -5.191 -10.414 1.00 86.06 108 ALA A C 1
ATOM 790 O O . ALA A 1 108 ? 4.536 -6.359 -10.474 1.00 86.06 108 ALA A O 1
ATOM 791 N N . ARG A 1 109 ? 4.742 -4.413 -9.349 1.00 88.38 109 ARG A N 1
ATOM 792 C CA . ARG A 1 109 ? 4.058 -4.810 -8.112 1.00 88.38 109 ARG A CA 1
ATOM 793 C C . ARG A 1 109 ? 3.151 -3.689 -7.623 1.00 88.38 109 ARG A C 1
ATOM 795 O O . ARG A 1 109 ? 3.465 -2.519 -7.808 1.00 88.38 109 ARG A O 1
ATOM 802 N N . CYS A 1 110 ? 2.050 -4.044 -6.979 1.00 89.94 110 CYS A N 1
ATOM 803 C CA . CYS A 1 110 ? 1.149 -3.103 -6.316 1.00 89.94 110 CYS A CA 1
ATOM 804 C C . CYS A 1 110 ? 1.194 -3.371 -4.816 1.00 89.94 110 CYS A C 1
ATOM 806 O O . CYS A 1 110 ? 1.541 -4.474 -4.413 1.00 89.94 110 CYS A O 1
ATOM 808 N N . ALA A 1 111 ? 0.842 -2.382 -4.007 1.00 90.38 111 ALA A N 1
ATOM 809 C CA . ALA A 1 111 ? 0.723 -2.547 -2.570 1.00 90.38 111 ALA A CA 1
ATOM 810 C C . ALA A 1 111 ? -0.597 -1.959 -2.062 1.00 90.38 111 ALA A C 1
ATOM 812 O O . ALA A 1 111 ? -1.140 -1.000 -2.615 1.00 90.38 111 ALA A O 1
ATOM 813 N N . GLY A 1 112 ? -1.116 -2.553 -0.994 1.00 90.88 112 GLY A N 1
ATOM 814 C CA . GLY A 1 112 ? -2.304 -2.090 -0.291 1.00 90.88 112 GLY A CA 1
ATOM 815 C C . GLY A 1 112 ? -2.022 -1.766 1.171 1.00 90.88 112 GLY A C 1
ATOM 816 O O . GLY A 1 112 ? -1.050 -2.244 1.759 1.00 90.88 112 GLY A O 1
ATOM 817 N N . LEU A 1 113 ? -2.907 -0.969 1.767 1.00 91.31 113 LEU A N 1
ATOM 818 C CA . LEU A 1 113 ? -2.946 -0.735 3.204 1.00 91.31 113 LEU A CA 1
ATOM 819 C C . LEU A 1 113 ? -3.597 -1.941 3.885 1.00 91.31 113 LEU A C 1
ATOM 821 O O . LEU A 1 113 ? -4.786 -2.206 3.702 1.00 91.31 113 LEU A O 1
ATOM 825 N N . HIS A 1 114 ? -2.811 -2.680 4.657 1.00 91.25 114 HIS A N 1
ATOM 826 C CA . HIS A 1 114 ? -3.278 -3.797 5.463 1.00 91.25 114 HIS A CA 1
ATOM 827 C C . HIS A 1 114 ? -3.625 -3.331 6.877 1.00 91.25 114 HIS A C 1
ATOM 829 O O . HIS A 1 114 ? -2.855 -2.583 7.478 1.00 91.25 114 HIS A O 1
ATOM 835 N N . LEU A 1 115 ? -4.736 -3.829 7.419 1.00 90.12 115 LEU A N 1
ATOM 836 C CA . LEU A 1 115 ? -5.120 -3.703 8.824 1.00 90.12 115 LEU A CA 1
ATOM 837 C C . LEU A 1 115 ? -4.967 -5.047 9.533 1.00 90.12 115 LEU A C 1
ATOM 839 O O . LEU A 1 115 ? -5.475 -6.063 9.053 1.00 90.12 115 LEU A O 1
ATOM 843 N N . ALA A 1 116 ? -4.282 -5.051 10.674 1.00 85.25 116 ALA A N 1
ATOM 844 C CA . ALA A 1 116 ? -4.099 -6.248 11.487 1.00 85.25 116 ALA A CA 1
ATOM 845 C C . ALA 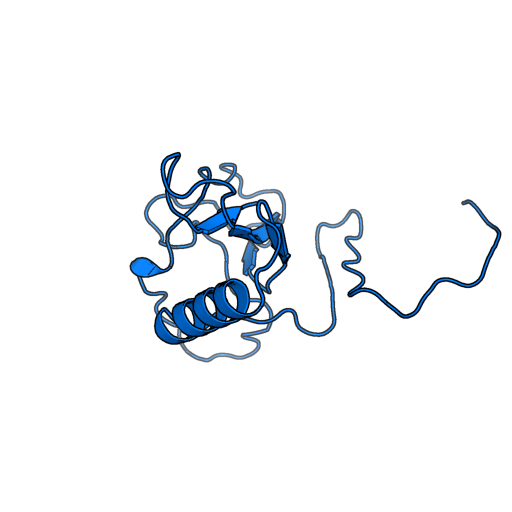A 1 116 ? -5.364 -6.585 12.289 1.00 85.25 116 ALA A C 1
ATOM 847 O O . ALA A 1 116 ? -6.078 -5.690 12.737 1.00 85.25 116 ALA A O 1
ATOM 848 N N . ALA A 1 117 ? -5.612 -7.882 12.486 1.00 76.38 117 ALA A N 1
ATOM 849 C CA . ALA A 1 117 ? -6.727 -8.380 13.293 1.00 76.38 117 ALA A CA 1
ATOM 850 C C . ALA A 1 117 ? -6.528 -8.116 14.795 1.00 76.38 117 ALA A C 1
ATOM 852 O O . ALA A 1 117 ? -7.477 -7.748 15.482 1.00 76.38 117 ALA A O 1
ATOM 853 N N . ASP A 1 118 ? -5.290 -8.261 15.284 1.00 72.44 118 ASP A N 1
ATOM 854 C CA . ASP A 1 118 ? -4.905 -7.976 16.665 1.00 72.44 118 ASP A CA 1
ATOM 855 C C . ASP A 1 118 ? -3.699 -7.011 16.702 1.00 72.44 118 ASP A C 1
ATOM 857 O O . ASP A 1 118 ? -2.608 -7.367 16.246 1.00 72.44 118 ASP A O 1
ATOM 861 N N . PRO A 1 119 ? -3.845 -5.798 17.269 1.00 67.00 119 PRO A N 1
ATOM 862 C CA . PRO A 1 119 ? -2.736 -4.870 17.507 1.00 67.00 119 PRO A CA 1
ATOM 863 C C . PRO A 1 119 ? -1.638 -5.401 18.445 1.00 67.00 119 PRO A C 1
ATOM 865 O O . PRO A 1 119 ? -0.601 -4.758 18.593 1.00 67.00 119 PRO A O 1
ATOM 868 N N . ARG A 1 120 ? -1.862 -6.523 19.142 1.00 68.38 120 ARG A N 1
ATOM 869 C CA . ARG A 1 120 ? -0.877 -7.161 20.032 1.00 68.38 120 ARG A CA 1
ATOM 870 C C . ARG A 1 120 ? 0.113 -8.048 19.282 1.00 68.38 120 ARG A C 1
ATOM 872 O O . ARG A 1 120 ? 1.202 -8.285 19.794 1.00 68.38 120 ARG A O 1
ATOM 879 N N . GLU A 1 121 ? -0.240 -8.508 18.083 1.00 66.94 121 GLU A N 1
ATOM 880 C CA . GLU A 1 121 ? 0.615 -9.364 17.246 1.00 66.94 121 GLU A CA 1
ATOM 881 C C . GLU A 1 121 ? 1.536 -8.559 16.314 1.00 66.94 121 GLU A C 1
ATOM 883 O O . GLU A 1 121 ? 2.357 -9.120 15.590 1.00 66.94 121 GLU A O 1
ATOM 888 N N . GLY A 1 122 ? 1.435 -7.229 16.346 1.00 65.81 122 GLY A N 1
ATOM 889 C CA . GLY A 1 122 ? 2.267 -6.339 15.555 1.00 65.81 122 GLY A CA 1
ATOM 890 C C . GLY A 1 122 ? 1.624 -4.975 15.330 1.00 65.81 122 GLY A C 1
ATOM 891 O O . GLY A 1 122 ? 0.639 -4.615 15.975 1.00 65.81 122 GLY A O 1
ATOM 892 N N . PRO A 1 123 ? 2.173 -4.177 14.404 1.00 73.00 123 PRO A N 1
ATOM 893 C CA . PRO A 1 123 ? 1.581 -2.901 14.043 1.00 73.00 123 PRO A CA 1
ATOM 894 C C . PRO A 1 123 ? 0.133 -3.075 13.565 1.00 73.00 123 PRO A C 1
ATOM 896 O O . PRO A 1 123 ? -0.146 -3.924 12.722 1.00 73.00 123 PRO A O 1
ATOM 899 N N . SER A 1 124 ? -0.779 -2.222 14.039 1.00 84.50 124 SER A N 1
ATOM 900 C CA . SER A 1 124 ? -2.200 -2.264 13.650 1.00 84.50 124 SER A CA 1
ATOM 901 C C . SER A 1 124 ? -2.445 -2.054 12.150 1.00 84.50 124 SER A C 1
ATOM 903 O O . SER A 1 124 ? -3.524 -2.369 11.649 1.00 84.50 124 SER A O 1
ATOM 905 N N . TRP A 1 125 ? -1.444 -1.547 11.425 1.00 90.19 125 TRP A N 1
ATOM 906 C CA . TRP A 1 125 ? -1.465 -1.370 9.980 1.00 90.19 125 TRP A CA 1
ATOM 907 C C . TRP A 1 125 ? -0.065 -1.506 9.370 1.00 90.19 125 TRP A C 1
ATOM 909 O O . TRP A 1 125 ? 0.937 -1.304 10.058 1.00 90.19 125 TRP A O 1
ATOM 919 N N . GLY A 1 126 ? 0.005 -1.769 8.067 1.00 91.94 126 GLY A N 1
ATOM 920 C CA . GLY A 1 126 ? 1.238 -1.704 7.279 1.00 91.94 126 GLY A CA 1
ATOM 921 C C . GLY A 1 126 ? 0.964 -1.863 5.786 1.00 91.94 126 GLY A C 1
ATOM 922 O O . GLY A 1 126 ? -0.126 -2.276 5.395 1.00 91.94 126 GLY A O 1
ATOM 923 N N . TRP A 1 127 ? 1.944 -1.559 4.942 1.00 92.75 127 TRP A N 1
ATOM 924 C CA . TRP A 1 127 ? 1.868 -1.870 3.516 1.00 92.75 127 TRP A CA 1
ATOM 925 C C . TRP A 1 127 ? 2.058 -3.363 3.270 1.00 92.75 127 TRP A C 1
ATOM 927 O O . TRP A 1 127 ? 2.865 -4.021 3.935 1.00 92.75 127 TRP A O 1
ATOM 937 N N . LYS A 1 128 ? 1.318 -3.891 2.299 1.00 91.31 128 LYS A N 1
ATOM 938 C CA . LYS A 1 128 ? 1.410 -5.280 1.858 1.00 91.31 128 LYS A CA 1
ATOM 939 C C . LYS A 1 128 ? 1.421 -5.337 0.335 1.00 91.31 128 LYS A C 1
ATOM 941 O O . LYS A 1 128 ? 0.496 -4.813 -0.283 1.00 91.31 128 LYS A O 1
ATOM 946 N N . GLU A 1 129 ? 2.470 -5.950 -0.217 1.00 87.75 129 GLU A N 1
ATOM 947 C CA . GLU A 1 129 ? 2.581 -6.335 -1.636 1.00 87.75 129 GLU A CA 1
ATOM 948 C C . GLU A 1 129 ? 1.606 -7.473 -1.984 1.00 87.75 129 GLU A C 1
ATOM 950 O O . GLU A 1 129 ? 1.473 -8.410 -1.159 1.00 87.75 129 GLU A O 1
#